Protein AF-A0A951HZA6-F1 (afdb_monomer_lite)

Radius of gyration: 15.2 Å; chains: 1; bounding box: 37×29×39 Å

pLDDT: mean 91.65, std 8.84, range [54.22, 98.44]

Sequence (138 aa):
WAGAYTTFGDGQRVHITIDTDPANQGFASLELLFHESSHWMVSPRNGAVARAIARESEAQNKPVPKDLWHAIIFYTAGEFTRKDLSEYRVTDYTPYAYRGLWARAWPNLQKPLELYWQPYLEGKVDLDKAMANIINAL

Foldseek 3Di:
DQQWAWDQDPPRDIDIGHDPPPCCDDLNVQLRVQLRVCCSQLPCPDHPLNVLLVVLCVVVVHPRDPCLSSVLSQVLSQVVSCVVVVVVVPNPDDGPCRVCVCVVPPVQQPVLCVVQVVCVSVVNDPSNRSSNSSSVSD

Secondary structure (DSSP, 8-state):
-TTEEEEE-STT-EEEEE---GGGSTHHHHHHHHHHHHHHHH-TTT-HHHHHHHHHHHHTT-PPPTTHHHHHHHHHHHHHHHHHHHHTT---PPPGGGTTHHHHH-TTTHHHIIIIIHHHHTTSS-HHHHHHHHHHH-

Structure (mmCIF, N/CA/C/O backbone):
data_AF-A0A951HZA6-F1
#
_entry.id   AF-A0A951HZA6-F1
#
loop_
_atom_site.group_PDB
_atom_site.id
_atom_site.type_symbol
_atom_site.label_atom_id
_atom_site.label_alt_id
_atom_site.label_comp_id
_atom_site.label_asym_id
_atom_site.label_entity_id
_atom_site.label_seq_id
_atom_site.pdbx_PDB_ins_code
_atom_site.Cartn_x
_atom_site.Cartn_y
_atom_site.Cartn_z
_atom_site.occupancy
_atom_site.B_iso_or_equiv
_atom_site.auth_seq_id
_atom_site.auth_comp_id
_atom_site.auth_asym_id
_atom_site.auth_atom_id
_atom_site.pdbx_PDB_model_num
ATOM 1 N N . TRP A 1 1 ? -0.409 10.342 -6.758 1.00 54.22 1 TRP A N 1
ATOM 2 C CA . TRP A 1 1 ? 0.908 10.358 -6.093 1.00 54.22 1 TRP A CA 1
ATOM 3 C C . TRP A 1 1 ? 2.005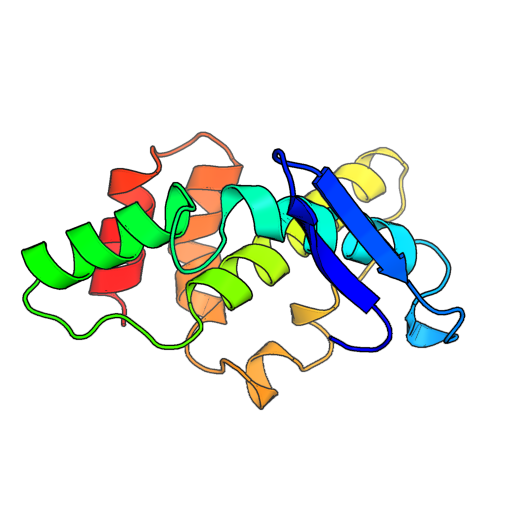 10.119 -7.135 1.00 54.22 1 TRP A C 1
ATOM 5 O O . TRP A 1 1 ? 1.713 9.471 -8.119 1.00 54.22 1 TRP A O 1
ATOM 15 N N . ALA A 1 2 ? 3.223 10.660 -6.953 1.00 66.50 2 ALA A N 1
ATOM 16 C CA . ALA A 1 2 ? 4.411 10.424 -7.804 1.00 66.50 2 ALA A CA 1
ATOM 17 C C . ALA A 1 2 ? 4.138 10.326 -9.321 1.00 66.50 2 ALA A C 1
ATOM 19 O O . ALA A 1 2 ? 4.498 9.339 -9.944 1.00 66.50 2 ALA A O 1
ATOM 20 N N . GLY A 1 3 ? 3.459 11.317 -9.906 1.00 79.25 3 GLY A N 1
ATOM 21 C CA . GLY A 1 3 ? 3.200 11.316 -11.352 1.00 79.25 3 GLY A CA 1
ATOM 22 C C . GLY A 1 3 ? 1.999 10.489 -11.819 1.00 79.25 3 GLY A C 1
ATOM 23 O O . GLY A 1 3 ? 1.609 10.582 -12.978 1.00 79.25 3 GLY A O 1
ATOM 24 N N . ALA A 1 4 ? 1.354 9.741 -10.923 1.00 86.56 4 ALA A N 1
ATOM 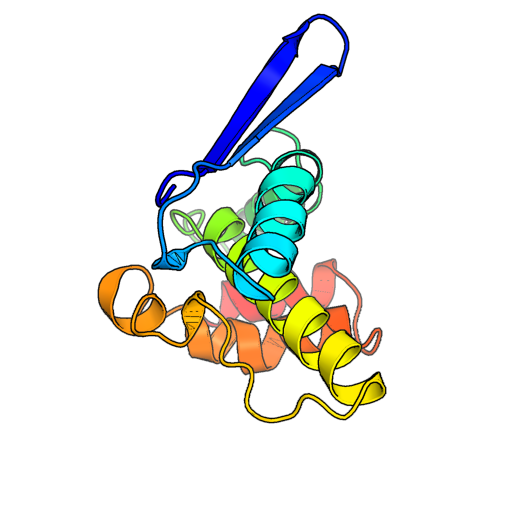25 C CA . ALA A 1 4 ? 0.111 9.026 -11.185 1.00 86.56 4 ALA A CA 1
ATOM 26 C C . ALA A 1 4 ? -1.055 9.577 -10.354 1.00 86.56 4 ALA A C 1
ATOM 28 O O . ALA A 1 4 ? -0.849 10.190 -9.302 1.00 86.56 4 ALA A O 1
ATOM 29 N N . TYR A 1 5 ? -2.290 9.424 -10.819 1.00 86.19 5 TYR A N 1
ATOM 30 C CA . TYR A 1 5 ? -3.479 9.686 -10.010 1.00 86.19 5 TYR A CA 1
ATOM 31 C C . TYR A 1 5 ? -4.729 9.050 -10.611 1.00 86.19 5 TYR A C 1
ATOM 33 O O . TYR A 1 5 ? -4.883 8.929 -11.828 1.00 86.19 5 TYR A O 1
ATOM 41 N N . THR A 1 6 ? -5.667 8.740 -9.724 1.00 85.69 6 THR A N 1
ATOM 42 C CA . THR A 1 6 ? -7.001 8.263 -10.062 1.00 85.69 6 THR A CA 1
ATOM 43 C C . THR A 1 6 ? -8.021 9.383 -9.906 1.00 85.69 6 THR A C 1
ATOM 45 O O . THR A 1 6 ? -8.151 9.986 -8.839 1.00 85.69 6 THR A O 1
ATOM 48 N N . THR A 1 7 ? -8.776 9.662 -10.965 1.00 84.44 7 THR A N 1
ATOM 49 C CA . THR A 1 7 ? -9.930 10.566 -10.945 1.00 84.44 7 THR A CA 1
ATOM 50 C C . THR A 1 7 ? -11.221 9.762 -11.013 1.00 84.44 7 TH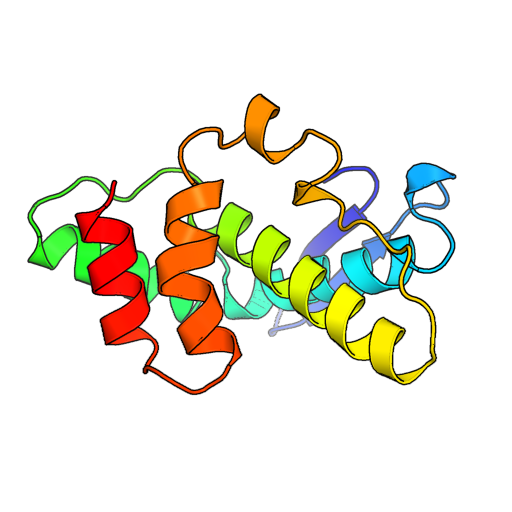R A C 1
ATOM 52 O O . THR A 1 7 ? -11.410 8.927 -11.899 1.00 84.44 7 THR A O 1
ATOM 55 N N . PHE A 1 8 ? -12.129 10.046 -10.083 1.00 81.44 8 PHE A N 1
ATOM 56 C CA . PHE A 1 8 ? -13.476 9.487 -10.067 1.00 81.44 8 PHE A CA 1
ATOM 57 C C . PHE A 1 8 ? -14.425 10.469 -10.755 1.00 81.44 8 PHE A C 1
ATOM 59 O O . PHE A 1 8 ? -14.591 11.594 -10.285 1.00 81.44 8 PHE A O 1
ATOM 66 N N . GLY A 1 9 ? -15.001 10.059 -11.884 1.00 70.88 9 GLY A N 1
ATOM 67 C CA . GLY A 1 9 ? -16.032 10.816 -12.594 1.00 70.88 9 GLY A CA 1
ATOM 68 C C . GLY A 1 9 ? -17.446 10.376 -12.209 1.00 70.88 9 GLY A C 1
ATOM 69 O O . GLY A 1 9 ? -17.640 9.493 -11.370 1.00 70.88 9 GLY A O 1
ATOM 70 N N . ASP A 1 10 ? -18.445 10.954 -12.873 1.00 74.00 10 ASP A N 1
ATOM 71 C CA . ASP A 1 10 ? -19.842 10.550 -12.703 1.00 74.00 10 ASP A CA 1
ATOM 72 C C . ASP A 1 10 ? -20.069 9.089 -13.136 1.00 74.00 10 ASP A C 1
ATOM 74 O O . ASP A 1 10 ? -19.452 8.588 -14.082 1.00 74.00 10 ASP A O 1
ATOM 78 N N . GLY A 1 11 ? -20.986 8.397 -12.451 1.00 60.91 11 GLY A N 1
ATOM 79 C CA . GLY A 1 11 ? -21.464 7.073 -12.865 1.00 60.91 11 GLY A CA 1
ATOM 80 C C . GLY A 1 11 ? -20.435 5.939 -12.770 1.00 60.91 11 GLY A C 1
ATOM 81 O O . GLY A 1 11 ? -20.355 5.127 -13.686 1.00 60.91 11 GLY A O 1
ATOM 82 N N . GLN A 1 12 ? -19.658 5.871 -11.680 1.00 67.81 12 GLN A N 1
ATOM 83 C CA . GLN A 1 12 ? -18.638 4.830 -11.419 1.00 67.81 12 GLN A CA 1
ATOM 84 C C . GLN A 1 12 ? -17.468 4.800 -12.420 1.00 67.81 12 GLN A C 1
ATOM 86 O O . GLN A 1 12 ? -16.749 3.807 -12.515 1.00 67.81 12 GLN A O 1
ATOM 91 N N . ARG A 1 13 ? -17.246 5.884 -13.169 1.00 75.19 13 ARG A N 1
ATOM 92 C CA . ARG A 1 13 ? -16.109 5.977 -14.089 1.00 75.19 13 ARG A CA 1
ATOM 93 C C . ARG A 1 13 ? -14.827 6.277 -13.323 1.00 75.19 13 ARG A C 1
ATOM 95 O O . ARG A 1 13 ? -14.772 7.219 -12.532 1.00 75.19 13 ARG A O 1
ATOM 102 N N . VAL A 1 14 ? -13.791 5.499 -13.613 1.00 80.56 14 VAL A N 1
ATOM 103 C CA . VAL A 1 14 ? -12.446 5.667 -13.065 1.00 80.56 14 VAL A CA 1
ATOM 104 C C . VAL A 1 14 ? -11.510 6.015 -14.217 1.00 80.56 14 VAL A C 1
ATOM 106 O O . VAL A 1 14 ? -11.452 5.286 -15.205 1.00 80.56 14 VAL A O 1
ATOM 109 N N . HIS A 1 15 ? -10.800 7.135 -14.103 1.00 87.88 15 HIS A N 1
ATOM 110 C CA . HIS A 1 15 ? -9.719 7.503 -15.012 1.00 87.88 15 HIS A CA 1
ATOM 111 C C . HIS A 1 15 ? -8.401 7.418 -14.252 1.00 87.88 15 HIS A C 1
ATOM 113 O O . HIS A 1 15 ? -8.260 8.047 -13.205 1.00 87.88 15 HIS A O 1
ATOM 119 N N . ILE A 1 16 ? -7.450 6.656 -14.781 1.00 90.06 16 ILE A N 1
ATOM 120 C CA . ILE A 1 16 ? -6.099 6.548 -14.233 1.00 90.06 16 ILE A CA 1
ATOM 121 C C . ILE A 1 16 ? -5.158 7.275 -15.184 1.00 90.06 16 ILE A C 1
ATOM 123 O O . ILE A 1 16 ? -5.088 6.934 -16.363 1.00 90.06 16 ILE A O 1
ATOM 127 N N . THR A 1 17 ? -4.437 8.258 -14.661 1.00 90.69 17 THR A N 1
ATOM 128 C CA . THR A 1 17 ? -3.352 8.939 -15.368 1.00 90.69 17 THR A CA 1
ATOM 129 C C . THR A 1 17 ? -2.036 8.498 -14.749 1.00 90.69 17 THR A C 1
ATOM 131 O O . THR A 1 17 ? -1.917 8.506 -13.526 1.00 90.69 17 THR A O 1
ATOM 134 N N . ILE A 1 18 ? -1.054 8.136 -15.573 1.00 91.56 18 ILE A N 1
ATOM 135 C CA . ILE A 1 18 ? 0.320 7.825 -15.156 1.00 91.56 18 ILE A CA 1
ATOM 136 C C . ILE A 1 18 ? 1.250 8.597 -16.092 1.00 91.56 18 ILE A C 1
ATOM 138 O O . ILE A 1 18 ? 1.096 8.513 -17.312 1.00 91.56 18 ILE A O 1
ATOM 142 N N . ASP A 1 19 ? 2.160 9.393 -15.537 1.00 90.81 19 ASP A N 1
ATOM 143 C CA . ASP A 1 19 ? 3.141 10.133 -16.325 1.00 90.81 19 ASP A CA 1
ATOM 144 C C . ASP A 1 19 ? 4.282 9.240 -16.842 1.00 90.81 19 ASP A C 1
ATOM 146 O O . ASP A 1 19 ? 4.364 8.041 -16.577 1.00 90.81 19 ASP A O 1
ATOM 150 N N . THR A 1 20 ? 5.175 9.844 -17.623 1.00 90.69 20 THR A N 1
ATOM 151 C CA . THR A 1 20 ? 6.327 9.161 -18.215 1.00 90.69 20 THR A CA 1
ATOM 152 C C . THR A 1 20 ? 7.618 9.367 -17.419 1.00 90.69 20 THR A C 1
ATOM 154 O O . THR A 1 20 ? 8.698 9.198 -17.993 1.00 90.69 20 THR A O 1
ATOM 157 N N . ASP A 1 21 ? 7.550 9.769 -16.143 1.00 92.56 21 ASP A N 1
ATOM 158 C CA . ASP A 1 21 ? 8.745 9.931 -15.306 1.00 92.56 21 ASP A CA 1
ATOM 159 C C . ASP A 1 21 ? 9.553 8.616 -15.294 1.00 92.56 21 ASP A C 1
ATOM 161 O O . ASP A 1 21 ? 8.958 7.544 -15.155 1.00 92.56 21 ASP A O 1
ATOM 165 N N . PRO A 1 22 ? 10.892 8.641 -15.451 1.00 90.44 22 PRO A N 1
ATOM 166 C CA . PRO A 1 22 ? 11.717 7.432 -15.422 1.00 90.44 22 PRO A CA 1
ATOM 167 C C . PRO A 1 22 ? 11.490 6.531 -14.202 1.00 90.44 22 PRO A C 1
ATOM 169 O O . PRO A 1 22 ? 11.592 5.310 -14.324 1.00 90.44 22 PRO A O 1
ATOM 172 N N . ALA A 1 23 ? 11.142 7.099 -13.044 1.00 88.75 23 ALA A N 1
ATOM 173 C CA . ALA A 1 23 ? 10.824 6.335 -11.841 1.00 88.75 23 ALA A CA 1
ATOM 174 C C . ALA A 1 23 ? 9.595 5.427 -12.017 1.00 88.75 23 ALA A C 1
ATOM 176 O O . ALA A 1 23 ? 9.506 4.412 -11.326 1.00 88.75 23 ALA A O 1
ATOM 177 N N . ASN A 1 24 ? 8.700 5.780 -12.945 1.00 91.25 24 ASN A N 1
ATOM 178 C CA . ASN A 1 24 ? 7.410 5.148 -13.222 1.00 91.25 24 ASN A CA 1
ATOM 179 C C . ASN A 1 24 ? 7.441 4.180 -14.409 1.00 91.25 24 ASN A C 1
ATOM 181 O O . ASN A 1 24 ? 6.414 3.607 -14.761 1.00 91.25 24 ASN A O 1
ATOM 185 N N . GLN A 1 25 ? 8.600 3.969 -15.032 1.00 91.50 25 GLN A N 1
ATOM 186 C CA . GLN A 1 25 ? 8.732 3.130 -16.223 1.00 91.50 25 GLN A CA 1
ATOM 187 C C . GLN A 1 25 ? 9.004 1.651 -15.892 1.00 91.50 25 GLN A C 1
ATOM 189 O O . GLN A 1 25 ? 9.289 1.264 -14.757 1.00 91.50 25 GLN A O 1
ATOM 194 N N . GLY A 1 26 ? 8.912 0.789 -16.910 1.00 92.88 26 GLY A N 1
ATOM 195 C CA . GLY A 1 26 ? 9.129 -0.652 -16.762 1.00 92.88 26 GLY A CA 1
ATOM 196 C C . GLY A 1 26 ? 8.114 -1.286 -15.810 1.00 92.88 26 GLY A C 1
ATOM 197 O O . GLY A 1 26 ? 6.940 -0.922 -15.813 1.00 92.88 26 GLY A O 1
ATOM 198 N N . PHE A 1 27 ? 8.555 -2.212 -14.961 1.00 95.38 27 PHE A N 1
ATOM 199 C CA . PHE A 1 27 ? 7.677 -2.888 -13.998 1.00 95.38 27 PHE A CA 1
ATOM 200 C C . PHE A 1 27 ? 7.071 -1.959 -12.936 1.00 95.38 27 PHE A C 1
ATOM 202 O O . PHE A 1 27 ? 6.029 -2.280 -12.373 1.00 95.38 27 PHE A O 1
ATOM 209 N N . ALA A 1 28 ? 7.662 -0.782 -12.712 1.00 94.06 28 ALA A N 1
ATOM 210 C CA . ALA A 1 28 ? 7.083 0.217 -11.821 1.00 94.06 28 ALA A CA 1
ATOM 211 C C . ALA A 1 28 ? 5.732 0.743 -12.344 1.00 94.06 28 ALA A C 1
ATOM 213 O O . ALA A 1 28 ? 4.826 0.996 -11.552 1.00 94.06 28 ALA A O 1
ATOM 214 N N . SER A 1 29 ? 5.557 0.815 -13.671 1.00 93.31 29 SER A N 1
ATOM 215 C CA . SER A 1 29 ? 4.273 1.181 -14.289 1.00 93.31 29 SER A CA 1
ATOM 216 C C . SER A 1 29 ? 3.168 0.162 -13.994 1.00 93.31 29 SER A C 1
ATOM 218 O O . SER A 1 29 ? 2.008 0.540 -13.836 1.00 93.31 29 SER A O 1
ATOM 220 N N . LEU A 1 30 ? 3.528 -1.122 -13.867 1.00 93.69 30 LEU A N 1
ATOM 221 C CA . LEU A 1 30 ? 2.593 -2.187 -13.510 1.00 93.69 30 LEU A CA 1
ATOM 222 C C . LEU A 1 30 ? 2.124 -2.027 -12.061 1.00 93.69 30 LEU A C 1
ATOM 224 O O . LEU A 1 30 ? 0.919 -2.014 -11.817 1.00 93.69 30 LEU A O 1
ATOM 228 N N . GLU A 1 31 ? 3.055 -1.824 -11.122 1.00 96.38 31 GLU A N 1
ATOM 229 C CA . GLU A 1 31 ? 2.703 -1.551 -9.721 1.00 96.38 31 GLU A CA 1
ATOM 230 C C . GLU A 1 31 ? 1.827 -0.301 -9.601 1.00 96.38 31 GLU A C 1
ATOM 232 O O . GLU A 1 31 ? 0.836 -0.314 -8.875 1.00 96.38 31 GLU A O 1
ATOM 237 N N . LEU A 1 32 ? 2.141 0.760 -10.350 1.00 94.88 32 LEU A N 1
ATOM 238 C CA . LEU A 1 32 ? 1.347 1.988 -10.389 1.00 94.88 32 LEU A CA 1
ATOM 239 C C . LEU A 1 32 ? -0.068 1.765 -10.916 1.00 94.88 32 LEU A C 1
ATOM 241 O O . LEU A 1 32 ? -1.023 2.259 -10.326 1.00 94.88 32 LEU A O 1
ATOM 245 N N . LEU A 1 33 ? -0.231 1.002 -11.995 1.00 92.50 33 LEU A N 1
ATOM 246 C CA . LEU A 1 33 ? -1.556 0.692 -12.525 1.00 92.50 33 LEU A CA 1
ATOM 247 C C . LEU A 1 33 ? -2.399 -0.086 -11.502 1.00 92.50 33 LEU A C 1
ATOM 249 O O . LEU A 1 33 ? -3.579 0.217 -11.301 1.00 92.50 33 LEU A O 1
ATOM 253 N N . PHE A 1 34 ? -1.792 -1.056 -10.814 1.00 92.75 34 PHE A N 1
ATOM 254 C CA . PHE A 1 34 ? -2.435 -1.791 -9.722 1.00 92.75 34 PHE A CA 1
ATOM 255 C C . PHE A 1 34 ? -2.759 -0.884 -8.527 1.00 92.75 34 PHE A C 1
ATOM 257 O O . PHE A 1 34 ? -3.851 -0.969 -7.963 1.00 92.75 34 PHE A O 1
ATOM 264 N N . HIS A 1 35 ? -1.849 0.016 -8.161 1.00 94.81 35 HIS A N 1
ATOM 265 C CA . HIS A 1 35 ? -2.051 0.999 -7.100 1.00 94.81 35 HIS A CA 1
ATOM 266 C C . HIS A 1 35 ? -3.256 1.895 -7.397 1.00 94.81 35 HIS A C 1
ATOM 268 O O . HIS A 1 35 ? -4.179 2.007 -6.591 1.00 94.81 35 HIS A O 1
ATOM 274 N N . GLU A 1 36 ? -3.266 2.507 -8.577 1.00 92.81 36 GLU A N 1
ATOM 275 C CA . GLU A 1 36 ? -4.285 3.475 -8.960 1.00 92.81 36 GLU A CA 1
ATOM 276 C C . GLU A 1 36 ? -5.660 2.806 -9.108 1.00 92.81 36 GLU A C 1
ATOM 278 O O . GLU A 1 36 ? -6.654 3.268 -8.546 1.00 92.81 36 GLU A O 1
ATOM 283 N N . SER A 1 37 ? -5.725 1.628 -9.731 1.00 89.19 37 SER A N 1
ATOM 284 C CA . SER A 1 37 ? -6.979 0.861 -9.815 1.00 89.19 37 SER A CA 1
ATOM 285 C C . SER A 1 37 ? -7.523 0.444 -8.440 1.00 89.19 37 SER A C 1
ATOM 287 O O . SER A 1 37 ? -8.738 0.464 -8.217 1.00 89.19 37 SER A O 1
ATOM 289 N N . SER A 1 38 ? -6.644 0.158 -7.475 1.00 89.62 38 SER A N 1
ATOM 290 C CA . SER A 1 38 ? -7.024 -0.213 -6.106 1.00 89.62 38 SER A CA 1
ATOM 291 C C . SER A 1 38 ? -7.696 0.920 -5.324 1.00 89.62 38 SER A C 1
ATOM 293 O O . SER A 1 38 ? -8.436 0.647 -4.370 1.00 89.62 38 SER A O 1
ATOM 295 N N . HIS A 1 39 ? -7.522 2.186 -5.729 1.00 88.19 39 HIS A N 1
ATOM 296 C CA . HIS A 1 39 ? -8.219 3.302 -5.090 1.00 88.19 39 HIS A CA 1
ATOM 297 C C . HIS A 1 39 ? -9.742 3.138 -5.134 1.00 88.19 39 HIS A C 1
ATOM 299 O O . HIS A 1 39 ? -10.410 3.570 -4.198 1.00 88.19 39 HIS A O 1
ATOM 305 N N . TRP A 1 40 ? -10.312 2.470 -6.142 1.00 78.31 40 TRP A N 1
ATOM 306 C CA . TRP A 1 40 ? -11.755 2.218 -6.191 1.00 78.31 40 TRP A CA 1
ATOM 307 C C . TRP A 1 40 ? -12.247 1.333 -5.032 1.00 78.31 40 TRP A C 1
ATOM 309 O O . TRP A 1 40 ? -13.239 1.653 -4.377 1.00 78.31 40 TRP A O 1
ATOM 319 N N . MET A 1 41 ? -11.532 0.244 -4.734 1.00 71.12 41 MET A N 1
ATOM 320 C CA . MET A 1 41 ? -11.939 -0.748 -3.727 1.00 71.12 41 MET A CA 1
ATOM 321 C C . MET A 1 41 ? -11.550 -0.366 -2.294 1.00 71.12 41 MET A C 1
ATOM 323 O O . MET A 1 41 ? -12.185 -0.825 -1.338 1.00 71.12 41 MET A O 1
ATOM 327 N N . VAL A 1 42 ? -10.512 0.460 -2.136 1.00 77.56 42 VAL A N 1
ATOM 328 C CA . VAL A 1 42 ? -9.895 0.790 -0.838 1.00 77.56 42 VAL A CA 1
ATOM 329 C C . VAL A 1 42 ? -10.147 2.248 -0.412 1.00 77.56 42 VAL A C 1
ATOM 331 O O . VAL A 1 42 ? -9.848 2.607 0.723 1.00 77.56 42 VAL A O 1
ATOM 334 N N . SER A 1 43 ? -10.755 3.075 -1.277 1.00 73.88 43 SER A N 1
ATOM 335 C CA . SER A 1 43 ? -11.021 4.509 -1.049 1.00 73.88 43 SER A CA 1
ATOM 336 C C . SER A 1 43 ? -11.540 4.840 0.360 1.00 73.88 43 SER A C 1
ATOM 338 O O . SER A 1 43 ? -12.423 4.140 0.869 1.00 73.88 43 SER A O 1
ATOM 340 N N . PRO A 1 44 ? -11.086 5.964 0.954 1.00 64.00 44 PRO A N 1
ATOM 341 C CA . PRO A 1 44 ? -11.350 6.329 2.347 1.00 64.00 44 PRO A CA 1
ATOM 342 C C . PRO A 1 44 ? -12.828 6.525 2.702 1.00 64.00 44 PRO A C 1
ATOM 344 O O . PRO A 1 44 ? -13.157 6.562 3.882 1.00 64.00 44 PRO A O 1
ATOM 347 N N . ARG A 1 45 ? -13.721 6.692 1.716 1.00 63.84 45 ARG A N 1
ATOM 348 C CA . ARG A 1 45 ? -15.147 6.953 1.979 1.00 63.84 45 ARG A CA 1
ATOM 349 C C . ARG A 1 45 ? -16.036 5.726 1.802 1.00 63.84 45 ARG A C 1
ATOM 351 O O . ARG A 1 45 ? -16.971 5.562 2.570 1.00 63.84 45 ARG A O 1
ATOM 358 N N . ASN A 1 46 ? -15.751 4.879 0.809 1.00 66.06 46 ASN A N 1
ATOM 359 C CA . ASN A 1 46 ? -16.666 3.812 0.375 1.00 66.06 46 ASN A CA 1
ATOM 360 C C . ASN A 1 46 ? -15.970 2.482 0.028 1.00 66.06 46 ASN A C 1
ATOM 362 O O . ASN A 1 46 ? -16.623 1.572 -0.488 1.00 66.06 46 ASN A O 1
ATOM 366 N N . GLY A 1 47 ? -14.674 2.330 0.310 1.00 78.44 47 GLY A N 1
ATOM 367 C CA . GLY A 1 47 ? -13.969 1.066 0.112 1.00 78.44 47 GLY A CA 1
ATOM 368 C C . GLY A 1 47 ? -14.320 0.016 1.170 1.00 78.44 47 GLY A C 1
ATOM 369 O O . GLY A 1 47 ? -14.618 0.356 2.316 1.00 78.44 47 GLY A O 1
ATOM 370 N N . ALA A 1 48 ? -14.263 -1.270 0.810 1.00 84.56 48 ALA A N 1
ATOM 371 C CA . ALA A 1 48 ? -14.464 -2.362 1.772 1.00 84.56 48 ALA A CA 1
ATOM 372 C C . ALA A 1 48 ? -13.423 -2.308 2.902 1.00 84.56 48 ALA A C 1
ATOM 374 O O . ALA A 1 48 ? -13.767 -2.448 4.072 1.00 84.56 48 ALA A O 1
ATOM 375 N N . VAL A 1 49 ? -12.174 -1.995 2.548 1.00 90.50 49 VAL A N 1
ATOM 376 C CA . VAL A 1 49 ? -11.072 -1.819 3.500 1.00 90.50 49 VAL A CA 1
ATOM 377 C C . VAL A 1 49 ? -11.295 -0.602 4.399 1.00 90.50 49 VAL A C 1
ATOM 379 O O . VAL A 1 49 ? -11.138 -0.718 5.607 1.00 90.50 49 VAL A O 1
ATOM 382 N N . ALA A 1 50 ? -11.717 0.545 3.856 1.00 88.88 50 ALA A N 1
ATOM 383 C CA . ALA A 1 50 ? -11.988 1.734 4.668 1.00 88.88 50 ALA A CA 1
ATOM 384 C C . ALA A 1 50 ? -13.120 1.502 5.684 1.00 88.88 50 ALA A C 1
ATOM 386 O O . ALA A 1 50 ? -13.008 1.917 6.837 1.00 88.88 50 ALA A O 1
ATOM 387 N N . ARG A 1 51 ? -14.177 0.776 5.288 1.00 90.88 51 ARG A N 1
ATOM 388 C CA . ARG A 1 51 ? -15.239 0.355 6.215 1.00 90.88 51 ARG A CA 1
ATOM 389 C C . ARG A 1 51 ? -14.722 -0.590 7.297 1.00 90.88 51 ARG A C 1
ATOM 391 O O . ARG A 1 51 ? -15.090 -0.417 8.454 1.00 90.88 51 ARG A O 1
ATOM 398 N N . ALA A 1 52 ? -13.869 -1.551 6.940 1.00 93.81 52 ALA A N 1
ATOM 399 C CA . ALA A 1 52 ? -13.257 -2.454 7.911 1.00 93.81 52 ALA A CA 1
ATOM 400 C C . ALA A 1 52 ? -12.374 -1.690 8.911 1.00 93.81 52 ALA A C 1
ATOM 402 O O . ALA A 1 52 ? -12.501 -1.910 10.109 1.00 93.81 52 ALA A O 1
ATOM 403 N N . ILE A 1 53 ? -11.551 -0.741 8.443 1.00 94.88 53 ILE A N 1
ATOM 404 C CA . ILE A 1 53 ? -10.743 0.131 9.312 1.00 94.88 53 ILE A CA 1
ATOM 405 C C . ILE A 1 53 ? -11.647 0.855 10.313 1.00 94.88 53 ILE A C 1
ATOM 407 O O . ILE A 1 53 ? -11.410 0.772 11.512 1.00 94.88 53 ILE A O 1
ATOM 411 N N . ALA A 1 54 ? -12.694 1.537 9.835 1.00 94.06 54 ALA A N 1
ATOM 412 C CA . ALA A 1 54 ? -13.588 2.304 10.699 1.00 94.06 54 ALA A CA 1
ATOM 413 C C . ALA A 1 54 ? -14.273 1.423 11.756 1.00 94.06 54 ALA A C 1
ATOM 415 O O . ALA A 1 54 ? -14.259 1.765 12.937 1.00 94.06 54 ALA A O 1
ATOM 416 N N . ARG A 1 55 ? -14.808 0.270 11.338 1.00 95.56 55 ARG A N 1
ATOM 417 C CA . ARG A 1 55 ? -15.483 -0.686 12.222 1.00 95.56 55 ARG A CA 1
ATOM 418 C C . ARG A 1 55 ? -14.543 -1.238 13.297 1.00 95.56 55 ARG A C 1
ATOM 420 O O . ARG A 1 55 ? -14.916 -1.271 14.464 1.00 95.56 55 ARG A O 1
ATOM 427 N N . GLU A 1 56 ? -13.334 -1.660 12.925 1.00 97.44 56 GLU A N 1
ATOM 428 C CA . GLU A 1 56 ? -12.371 -2.216 13.885 1.00 97.44 56 GLU A CA 1
ATOM 429 C C . GLU A 1 56 ? -11.797 -1.147 14.821 1.00 97.44 56 GLU A C 1
ATOM 431 O O . GLU A 1 56 ? -11.589 -1.412 16.003 1.00 97.44 56 GLU A O 1
ATOM 436 N N . SER A 1 57 ? -11.583 0.078 14.331 1.00 96.81 57 SER A N 1
ATOM 437 C CA . SER A 1 57 ? -11.207 1.214 15.178 1.00 96.81 57 SER A CA 1
ATOM 438 C C . SER A 1 57 ? -12.277 1.517 16.228 1.00 96.81 57 SER A C 1
ATOM 440 O O . SER A 1 57 ? -11.945 1.666 17.403 1.00 96.81 57 SER A O 1
ATOM 442 N N . GLU A 1 58 ? -13.553 1.543 15.834 1.00 97.50 58 GLU A N 1
ATOM 443 C CA . GLU A 1 58 ? -14.677 1.738 16.755 1.00 97.50 58 GLU A CA 1
ATOM 444 C C . GLU A 1 58 ? -14.771 0.602 17.784 1.00 97.50 58 GLU A C 1
ATOM 446 O O . GLU A 1 58 ? -14.792 0.863 18.987 1.00 97.50 58 GLU A O 1
ATOM 451 N N . ALA A 1 59 ? -14.741 -0.656 17.334 1.00 97.81 59 ALA A N 1
ATOM 452 C CA . ALA A 1 59 ? -14.839 -1.828 18.206 1.00 97.81 59 ALA A CA 1
ATOM 453 C C . ALA A 1 59 ? -13.712 -1.901 19.251 1.00 97.81 59 ALA A C 1
ATOM 455 O O . ALA A 1 59 ? -13.915 -2.411 20.353 1.00 97.81 59 ALA A O 1
ATOM 456 N N . GLN A 1 60 ? -12.528 -1.381 18.919 1.00 98.06 60 GLN A N 1
ATOM 457 C CA . GLN A 1 60 ? -11.362 -1.362 19.803 1.00 98.06 60 GLN A CA 1
ATOM 458 C C . GLN A 1 60 ? -11.194 -0.039 20.566 1.00 98.06 60 GLN A C 1
ATOM 460 O O . GLN A 1 60 ? -10.208 0.122 21.285 1.00 98.06 60 GLN A O 1
ATOM 465 N N . ASN A 1 61 ? -12.135 0.905 20.432 1.00 97.56 61 ASN A N 1
ATOM 466 C CA . ASN A 1 61 ? -12.072 2.243 21.027 1.00 97.56 61 ASN A CA 1
ATOM 467 C C . ASN A 1 61 ? -10.753 2.984 20.706 1.00 97.56 61 ASN A C 1
ATOM 469 O O . ASN A 1 61 ? -10.133 3.609 21.571 1.00 97.56 61 ASN A O 1
ATOM 473 N N . LYS A 1 62 ? -10.307 2.886 19.448 1.00 96.81 62 LYS A N 1
ATOM 474 C CA . LYS A 1 62 ? -9.099 3.534 18.919 1.00 96.81 62 LYS A CA 1
ATOM 475 C C . LYS A 1 62 ? -9.461 4.567 17.848 1.00 96.81 62 LYS A C 1
ATOM 477 O O . LYS A 1 62 ? -10.448 4.394 17.133 1.00 96.81 62 LYS A O 1
ATOM 482 N N . PRO A 1 63 ? -8.664 5.637 17.680 1.00 95.56 63 PRO A N 1
ATOM 483 C CA . PRO A 1 63 ? -8.854 6.547 16.558 1.00 95.56 63 PRO A CA 1
ATOM 484 C C . PRO A 1 63 ? -8.621 5.817 15.228 1.00 95.56 63 PRO A C 1
ATOM 486 O O . PRO A 1 63 ? -7.751 4.951 15.136 1.00 95.56 63 PRO A O 1
ATOM 489 N N . VAL A 1 64 ? -9.357 6.210 14.184 1.00 93.88 64 VAL A N 1
ATOM 490 C CA . VAL A 1 64 ? -9.125 5.723 12.815 1.00 93.88 64 VAL A CA 1
ATOM 491 C C . VAL A 1 64 ? -7.708 6.115 12.375 1.00 93.88 64 VAL A C 1
ATOM 493 O O . VAL A 1 64 ? -7.419 7.315 12.295 1.00 93.88 64 VAL A O 1
ATOM 496 N N . PRO A 1 65 ? -6.812 5.152 12.077 1.00 93.06 65 PRO A N 1
ATOM 497 C CA . PRO A 1 65 ? -5.443 5.467 11.705 1.00 93.06 65 PRO A CA 1
ATOM 498 C C . PRO A 1 65 ? -5.393 6.261 10.402 1.00 93.06 65 PRO A C 1
ATOM 500 O O . PRO A 1 65 ? -5.910 5.839 9.362 1.00 93.06 65 PRO A O 1
ATOM 503 N N . LYS A 1 66 ? -4.739 7.422 10.457 1.00 89.12 66 LYS A N 1
ATOM 504 C C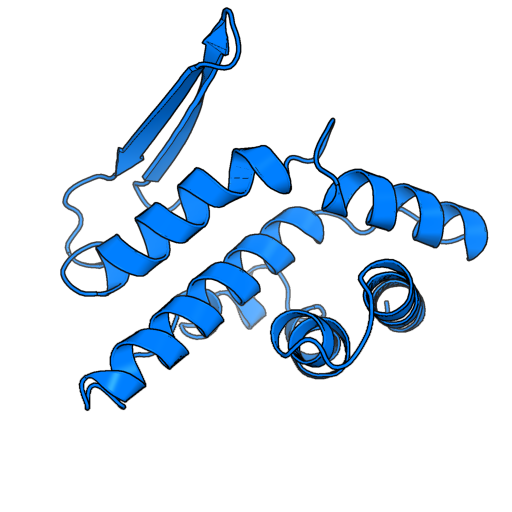A . LYS A 1 66 ? -4.553 8.279 9.288 1.00 89.12 66 LYS A CA 1
ATOM 505 C C . LYS A 1 66 ? -3.780 7.522 8.202 1.00 89.12 66 LYS A C 1
ATOM 507 O O . LYS A 1 66 ? -2.758 6.907 8.480 1.00 89.12 66 LYS A O 1
ATOM 512 N N . ASP A 1 67 ? -4.276 7.595 6.969 1.00 90.94 67 ASP A N 1
ATOM 513 C CA . ASP A 1 67 ? -3.653 7.046 5.756 1.00 90.94 67 ASP A CA 1
ATOM 514 C C . ASP A 1 67 ? -3.394 5.525 5.742 1.00 90.94 67 ASP A C 1
ATOM 516 O O . ASP A 1 67 ? -2.804 5.028 4.784 1.00 90.94 67 ASP A O 1
ATOM 520 N N . LEU A 1 68 ? -3.896 4.753 6.720 1.00 94.75 68 LEU A N 1
ATOM 521 C CA . LEU A 1 68 ? -3.756 3.287 6.721 1.00 94.75 68 LEU A CA 1
ATOM 522 C C . LEU A 1 68 ? -4.340 2.652 5.455 1.00 94.75 68 LEU A C 1
ATOM 524 O O . LEU A 1 68 ? -3.743 1.745 4.883 1.00 94.75 68 LEU A O 1
ATOM 528 N N . TRP A 1 69 ? -5.470 3.168 4.972 1.00 94.00 69 TRP A N 1
ATOM 529 C CA . TRP A 1 69 ? -6.066 2.720 3.716 1.00 94.00 69 TRP A CA 1
ATOM 530 C C . TRP A 1 69 ? -5.092 2.885 2.532 1.00 94.00 69 TRP A C 1
ATOM 532 O O . TRP A 1 69 ? -5.013 2.003 1.683 1.00 94.00 69 TRP A O 1
ATOM 542 N N . HIS A 1 70 ? -4.307 3.970 2.480 1.00 94.12 70 HIS A N 1
ATOM 543 C CA . HIS A 1 70 ? -3.381 4.232 1.372 1.00 94.12 70 HIS A CA 1
ATOM 544 C C . HIS A 1 70 ? -2.108 3.398 1.500 1.00 94.12 70 HIS A C 1
ATOM 546 O O . HIS A 1 70 ? -1.634 2.845 0.509 1.00 94.12 70 HIS A O 1
ATOM 552 N N . ALA A 1 71 ? -1.612 3.229 2.727 1.00 95.88 71 ALA A N 1
ATOM 553 C CA . ALA A 1 71 ? -0.526 2.306 3.037 1.00 95.88 71 ALA A CA 1
ATOM 554 C C . ALA A 1 71 ? -0.867 0.864 2.616 1.00 95.88 71 ALA A C 1
ATOM 556 O O . ALA A 1 71 ? -0.039 0.190 2.005 1.00 95.88 71 ALA A O 1
ATOM 557 N N . ILE A 1 72 ? -2.104 0.414 2.862 1.00 96.06 72 ILE A N 1
ATOM 558 C CA . ILE A 1 72 ? -2.598 -0.895 2.410 1.00 96.06 72 ILE A CA 1
ATOM 559 C C . ILE A 1 72 ? -2.568 -1.012 0.882 1.00 96.06 72 ILE A C 1
ATOM 561 O O . ILE A 1 72 ? -2.165 -2.059 0.374 1.00 96.06 72 ILE A O 1
ATOM 565 N N . ILE A 1 73 ? -2.948 0.035 0.140 1.00 95.69 73 ILE A N 1
ATOM 566 C CA . ILE A 1 73 ? -2.863 0.024 -1.330 1.00 95.69 73 ILE A CA 1
ATOM 567 C C . ILE A 1 73 ? -1.411 -0.160 -1.781 1.00 95.69 73 ILE A C 1
ATOM 569 O O . ILE A 1 73 ? -1.146 -1.025 -2.611 1.00 95.69 73 ILE A O 1
ATOM 573 N N . PHE A 1 74 ? -0.469 0.612 -1.226 1.00 96.62 74 PHE A N 1
ATOM 574 C CA . PHE A 1 74 ? 0.954 0.484 -1.561 1.00 96.62 74 PHE A CA 1
ATOM 575 C C . PHE A 1 74 ? 1.498 -0.911 -1.291 1.00 96.62 74 PHE A C 1
ATOM 577 O O . PHE A 1 74 ? 2.161 -1.486 -2.149 1.00 96.62 74 PHE A O 1
ATOM 584 N N . TYR A 1 75 ? 1.200 -1.454 -0.113 1.00 97.19 75 TYR A N 1
ATOM 585 C CA . TYR A 1 75 ? 1.636 -2.793 0.251 1.00 97.19 75 TYR A CA 1
ATOM 586 C C . TYR A 1 75 ? 1.053 -3.841 -0.702 1.00 97.19 75 TYR A C 1
ATOM 588 O O . TYR A 1 75 ? 1.783 -4.647 -1.263 1.00 97.19 75 TYR A O 1
ATOM 596 N N . THR A 1 76 ? -0.258 -3.787 -0.945 1.00 96.25 76 THR A N 1
ATOM 597 C CA . THR A 1 76 ? -0.965 -4.769 -1.781 1.00 96.25 76 THR A CA 1
ATOM 598 C C . THR A 1 76 ? -0.489 -4.735 -3.231 1.00 96.25 76 THR A C 1
ATOM 600 O O . THR A 1 76 ? -0.177 -5.781 -3.796 1.00 96.25 76 THR A O 1
ATOM 603 N N . ALA A 1 77 ? -0.402 -3.544 -3.832 1.00 96.50 77 ALA A N 1
ATOM 604 C CA . ALA A 1 77 ? 0.058 -3.388 -5.209 1.00 96.50 77 ALA A CA 1
ATOM 605 C C . ALA A 1 77 ? 1.511 -3.855 -5.367 1.00 96.50 77 ALA A C 1
ATOM 607 O O . ALA A 1 77 ? 1.833 -4.571 -6.317 1.00 96.50 77 ALA A O 1
ATOM 608 N N . GLY A 1 78 ? 2.368 -3.499 -4.408 1.00 97.38 78 GLY A N 1
ATOM 609 C CA . GLY A 1 78 ? 3.765 -3.903 -4.395 1.00 97.38 78 GLY A CA 1
ATOM 610 C C . GLY A 1 78 ? 3.958 -5.410 -4.262 1.00 97.38 78 GLY A C 1
ATOM 611 O O . GLY A 1 78 ? 4.704 -6.002 -5.043 1.00 97.38 78 GLY A O 1
ATOM 612 N N . GLU A 1 79 ? 3.261 -6.043 -3.318 1.00 97.12 79 GLU A N 1
ATOM 613 C CA . GLU A 1 79 ? 3.386 -7.481 -3.071 1.00 97.12 79 GLU A CA 1
ATOM 614 C C . GLU A 1 79 ? 2.839 -8.325 -4.219 1.00 97.12 79 GLU A C 1
ATOM 616 O O . GLU A 1 79 ? 3.504 -9.280 -4.623 1.00 97.12 79 GLU A O 1
ATOM 621 N N . PHE A 1 80 ? 1.693 -7.964 -4.806 1.00 95.75 80 PHE A N 1
ATOM 622 C CA . PHE A 1 80 ? 1.201 -8.667 -5.994 1.00 95.75 80 PHE A CA 1
ATOM 623 C C . PHE A 1 80 ? 2.116 -8.468 -7.196 1.00 95.75 80 PHE A C 1
ATOM 625 O O . PHE A 1 80 ? 2.477 -9.451 -7.833 1.00 95.75 80 PHE A O 1
ATOM 632 N N . THR A 1 81 ? 2.597 -7.248 -7.448 1.00 96.94 81 THR A N 1
ATOM 633 C CA . THR A 1 81 ? 3.535 -7.013 -8.556 1.00 96.94 81 THR A CA 1
ATOM 634 C C . THR A 1 81 ? 4.810 -7.835 -8.379 1.00 96.94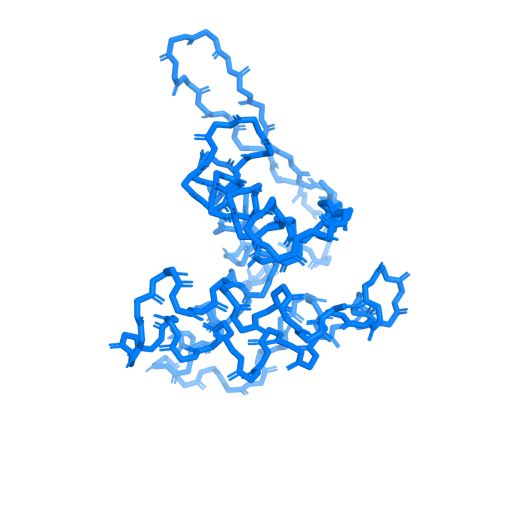 81 THR A C 1
ATOM 636 O O . THR A 1 81 ? 5.228 -8.540 -9.294 1.00 96.94 81 THR A O 1
ATOM 639 N N . ARG A 1 82 ? 5.419 -7.806 -7.187 1.00 97.31 82 ARG A N 1
ATOM 640 C CA . ARG A 1 82 ? 6.627 -8.583 -6.876 1.00 97.31 82 ARG A CA 1
ATOM 641 C C . ARG A 1 82 ? 6.389 -10.087 -7.014 1.00 97.31 82 ARG A C 1
ATOM 643 O O . ARG A 1 82 ? 7.240 -10.787 -7.561 1.00 97.31 82 ARG A O 1
ATOM 650 N N . LYS A 1 83 ? 5.257 -10.584 -6.508 1.00 95.69 83 LYS A N 1
ATOM 651 C CA . LYS A 1 83 ? 4.884 -11.999 -6.588 1.00 95.69 83 LYS A CA 1
ATOM 652 C C . LYS A 1 83 ? 4.697 -12.432 -8.039 1.00 95.69 83 LYS A C 1
ATOM 654 O O . LYS A 1 83 ? 5.357 -13.380 -8.455 1.00 95.69 83 LYS A O 1
ATOM 659 N N . ASP A 1 84 ? 3.880 -11.724 -8.806 1.00 95.75 84 ASP A N 1
ATOM 660 C CA . ASP A 1 84 ? 3.564 -12.090 -10.187 1.00 95.75 84 ASP A CA 1
ATOM 661 C C . ASP A 1 84 ? 4.823 -12.041 -11.061 1.00 95.75 84 ASP A C 1
ATOM 663 O O . ASP A 1 84 ? 5.106 -12.973 -11.806 1.00 95.75 84 ASP A O 1
ATOM 667 N N . LEU A 1 85 ? 5.664 -11.013 -10.904 1.00 97.25 85 LEU A N 1
ATOM 668 C CA . LEU A 1 85 ? 6.947 -10.912 -11.608 1.00 97.25 85 LEU A CA 1
ATOM 669 C C . LEU A 1 85 ? 7.907 -12.062 -11.284 1.00 97.25 85 LEU A C 1
ATOM 671 O O . LEU A 1 85 ? 8.640 -12.521 -12.167 1.00 97.25 85 LEU A O 1
ATOM 675 N N . SER A 1 86 ? 7.875 -12.576 -10.052 1.00 96.69 86 SER A N 1
ATOM 676 C CA . SER A 1 86 ? 8.697 -13.725 -9.672 1.00 96.69 86 SER A CA 1
ATOM 677 C C . SER A 1 86 ? 8.321 -14.997 -10.443 1.00 96.69 86 SER A C 1
ATOM 679 O O . SER A 1 86 ? 9.208 -15.789 -10.769 1.00 96.69 86 SER A O 1
ATOM 681 N N . GLU A 1 87 ? 7.051 -15.155 -10.840 1.00 96.19 87 GLU A N 1
ATOM 682 C CA . GLU A 1 87 ? 6.600 -16.259 -11.702 1.00 96.19 87 GLU A CA 1
ATOM 683 C C . GLU A 1 87 ? 7.239 -16.182 -13.102 1.00 96.19 87 GLU A C 1
ATOM 685 O O . GLU A 1 87 ? 7.508 -17.207 -13.732 1.00 96.19 87 GLU A O 1
ATOM 690 N N . TYR A 1 88 ? 7.598 -14.972 -13.544 1.00 96.06 88 TYR A N 1
ATOM 691 C CA . TYR A 1 88 ? 8.334 -14.698 -14.783 1.00 96.06 88 TYR A CA 1
ATOM 692 C C . TYR A 1 88 ? 9.856 -14.586 -14.583 1.00 96.06 88 TYR A C 1
ATOM 694 O O . TYR A 1 88 ? 10.561 -14.096 -15.466 1.00 96.06 88 TYR A O 1
ATOM 702 N N . ARG A 1 89 ? 10.389 -15.077 -13.453 1.00 97.00 89 ARG A N 1
ATOM 703 C CA . ARG A 1 89 ? 11.826 -15.067 -13.100 1.00 97.00 89 ARG A CA 1
ATOM 704 C C . ARG A 1 89 ? 12.433 -13.672 -12.908 1.00 97.00 89 ARG A C 1
ATOM 706 O O . ARG A 1 89 ? 13.654 -13.534 -12.926 1.00 97.00 89 ARG A O 1
ATOM 713 N N . VAL A 1 90 ? 11.608 -12.653 -12.682 1.00 97.25 90 VAL A N 1
ATOM 714 C CA . VAL A 1 90 ? 12.059 -11.319 -12.274 1.00 97.25 90 VAL A CA 1
ATOM 715 C C . VAL A 1 90 ? 12.039 -11.266 -10.747 1.00 97.25 90 VAL A C 1
ATOM 717 O O . VAL A 1 90 ? 10.989 -11.108 -10.129 1.00 97.25 90 VAL A O 1
ATOM 720 N N . THR A 1 91 ? 13.200 -11.462 -10.122 1.00 95.38 91 THR A N 1
ATOM 721 C CA . THR A 1 91 ? 13.322 -11.616 -8.657 1.00 95.38 91 THR A CA 1
ATOM 722 C C . THR A 1 91 ? 13.951 -10.418 -7.950 1.00 95.38 91 THR A C 1
ATOM 724 O O . THR A 1 91 ? 13.983 -10.383 -6.725 1.00 95.38 91 THR A O 1
ATOM 727 N N . ASP A 1 92 ? 14.471 -9.451 -8.700 1.00 95.75 92 ASP A N 1
ATOM 728 C CA . ASP A 1 92 ? 15.145 -8.245 -8.208 1.00 95.75 92 ASP A CA 1
ATOM 729 C C . ASP A 1 92 ? 14.218 -7.017 -8.143 1.00 95.75 92 ASP A C 1
ATOM 731 O O . ASP A 1 92 ? 14.637 -5.927 -7.744 1.00 95.75 92 ASP A O 1
ATOM 735 N N . TYR A 1 93 ? 12.935 -7.182 -8.483 1.00 97.06 93 TYR A N 1
ATOM 736 C CA . TYR A 1 93 ? 11.957 -6.106 -8.392 1.00 97.06 93 TYR A CA 1
ATOM 737 C C . TYR A 1 93 ? 11.729 -5.675 -6.937 1.00 97.06 93 TYR A C 1
ATOM 739 O O . TYR A 1 93 ? 11.254 -6.446 -6.103 1.00 97.06 93 TYR A O 1
ATOM 747 N N . THR A 1 94 ? 12.025 -4.407 -6.643 1.00 96.88 94 THR A N 1
ATOM 748 C CA . THR A 1 94 ? 11.759 -3.790 -5.337 1.00 96.88 94 THR A CA 1
ATOM 749 C C . THR A 1 94 ? 10.505 -2.920 -5.421 1.00 96.88 94 THR A C 1
ATOM 751 O O . THR A 1 94 ? 10.539 -1.923 -6.153 1.00 96.88 94 THR A O 1
ATOM 754 N N . PRO A 1 95 ? 9.427 -3.219 -4.673 1.00 96.81 95 PRO A N 1
ATOM 755 C CA . PRO A 1 95 ? 8.224 -2.394 -4.701 1.00 96.81 95 PRO A CA 1
ATOM 756 C C . PRO A 1 95 ? 8.456 -0.967 -4.204 1.00 96.81 95 PRO A C 1
ATOM 758 O O . PRO A 1 95 ? 9.344 -0.737 -3.377 1.00 96.81 95 PRO A O 1
ATOM 761 N N . TYR A 1 96 ? 7.648 -0.001 -4.649 1.00 94.44 96 TYR A N 1
ATOM 762 C CA . TYR A 1 96 ? 7.844 1.416 -4.302 1.00 94.44 96 TYR A CA 1
ATOM 763 C C . TYR A 1 96 ? 7.879 1.670 -2.805 1.00 94.44 96 TYR A C 1
ATOM 765 O O . TYR A 1 96 ? 8.681 2.476 -2.326 1.00 94.44 96 TYR A O 1
ATOM 773 N N . ALA A 1 97 ? 7.018 0.976 -2.064 1.00 95.38 97 ALA A N 1
ATOM 774 C CA . ALA A 1 97 ? 6.895 1.167 -0.631 1.00 95.38 97 ALA A CA 1
ATOM 775 C C . ALA A 1 97 ? 8.230 0.897 0.102 1.00 95.38 97 ALA A C 1
ATOM 777 O O . ALA A 1 97 ? 8.622 1.634 1.013 1.00 95.38 97 ALA A O 1
ATOM 778 N N . TYR A 1 98 ? 8.986 -0.088 -0.396 1.00 96.31 98 TYR A N 1
ATOM 779 C CA . TYR A 1 98 ? 10.296 -0.498 0.109 1.00 96.31 98 TYR A CA 1
ATOM 780 C C . TYR A 1 98 ? 11.457 0.391 -0.363 1.00 96.31 98 TYR A C 1
ATOM 782 O O . TYR A 1 98 ? 12.535 0.346 0.226 1.00 96.31 98 TYR A O 1
ATOM 790 N N . ARG A 1 99 ? 11.245 1.284 -1.339 1.00 94.19 99 ARG A N 1
ATOM 791 C CA . ARG A 1 99 ? 12.231 2.294 -1.781 1.00 94.19 99 ARG A CA 1
ATOM 792 C C . ARG A 1 99 ? 12.256 3.520 -0.848 1.00 94.19 99 ARG A C 1
ATOM 794 O O . ARG A 1 99 ? 12.299 4.662 -1.296 1.00 94.19 99 ARG A O 1
ATOM 801 N N . GLY A 1 100 ? 12.167 3.290 0.464 1.00 93.75 100 GLY A N 1
ATOM 802 C CA . GLY A 1 100 ? 12.205 4.321 1.512 1.00 93.75 100 GLY A CA 1
ATOM 803 C C . GLY A 1 100 ? 10.875 5.022 1.819 1.00 93.75 100 GLY A C 1
ATOM 804 O O . GLY A 1 100 ? 10.823 5.858 2.724 1.00 93.75 100 GLY A O 1
ATOM 805 N N . LEU A 1 101 ? 9.783 4.692 1.119 1.00 94.19 101 LEU A N 1
ATOM 806 C CA . LEU A 1 101 ? 8.474 5.304 1.373 1.00 94.19 101 LEU A CA 1
ATOM 807 C C . LEU A 1 101 ? 7.929 4.935 2.758 1.00 94.19 101 LEU A C 1
ATOM 809 O O . LEU A 1 101 ? 7.391 5.818 3.423 1.00 94.19 101 LEU A O 1
ATOM 813 N N . TRP A 1 102 ? 8.123 3.692 3.221 1.00 96.06 102 TRP A N 1
ATOM 814 C CA . TRP A 1 102 ? 7.738 3.286 4.577 1.00 96.06 102 TRP A CA 1
ATOM 815 C C . TRP A 1 102 ? 8.327 4.213 5.636 1.00 96.06 102 TRP A C 1
ATOM 817 O O . TRP A 1 102 ? 7.581 4.846 6.375 1.00 96.06 102 TRP A O 1
ATOM 827 N N . ALA A 1 103 ? 9.650 4.380 5.649 1.00 95.19 103 ALA A N 1
ATOM 828 C CA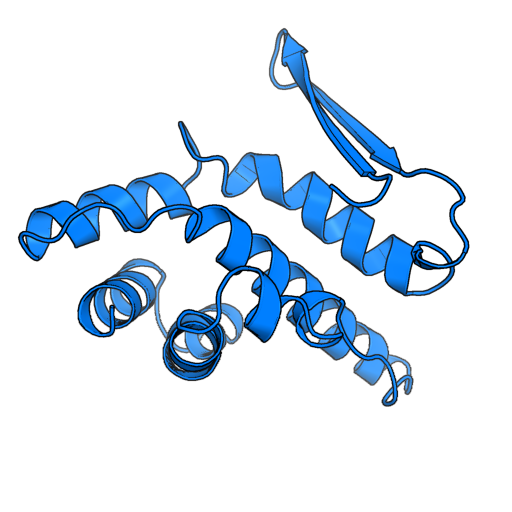 . ALA A 1 103 ? 10.333 5.240 6.612 1.00 95.19 103 ALA A CA 1
ATOM 829 C C . ALA A 1 103 ? 9.880 6.709 6.531 1.00 95.19 103 ALA A C 1
ATOM 831 O O . ALA A 1 103 ? 9.781 7.384 7.553 1.00 95.19 103 ALA A O 1
ATOM 832 N N . ARG A 1 104 ? 9.595 7.206 5.321 1.00 94.62 104 ARG A N 1
ATOM 833 C CA . ARG A 1 104 ? 9.239 8.611 5.088 1.00 94.62 104 ARG A CA 1
ATOM 834 C C . ARG A 1 104 ? 7.783 8.945 5.418 1.00 94.62 104 ARG A C 1
ATOM 836 O O . ARG A 1 104 ? 7.522 10.039 5.908 1.00 94.62 104 ARG A O 1
ATOM 843 N N . ALA A 1 105 ? 6.841 8.067 5.080 1.00 94.00 105 ALA A N 1
ATOM 844 C CA . ALA A 1 105 ? 5.406 8.347 5.164 1.00 94.00 105 ALA A CA 1
ATOM 845 C C . ALA A 1 105 ? 4.710 7.578 6.295 1.00 94.00 105 ALA A C 1
ATOM 847 O O . ALA A 1 105 ? 3.854 8.142 6.973 1.00 94.00 105 ALA A O 1
ATOM 848 N N . TRP A 1 106 ? 5.084 6.315 6.517 1.00 95.50 106 TRP A N 1
ATOM 849 C CA . TRP A 1 106 ? 4.368 5.397 7.408 1.00 95.50 106 TRP A CA 1
ATOM 850 C C . TRP A 1 106 ? 5.312 4.472 8.192 1.00 95.50 106 TRP A C 1
ATOM 852 O O . TRP A 1 106 ? 5.201 3.245 8.085 1.00 95.50 106 TRP A O 1
ATOM 862 N N . PRO A 1 107 ? 6.232 5.025 9.006 1.00 94.38 107 PRO A N 1
ATOM 863 C CA . PRO A 1 107 ? 7.293 4.242 9.646 1.00 94.38 107 PRO A CA 1
ATOM 864 C C . PRO A 1 107 ? 6.755 3.132 10.559 1.00 94.38 107 PRO A C 1
ATOM 866 O O . PRO A 1 107 ? 7.402 2.104 10.733 1.00 94.38 107 PRO A O 1
ATOM 869 N N . ASN A 1 108 ? 5.543 3.306 11.091 1.00 94.88 108 ASN A N 1
ATOM 870 C CA . ASN A 1 108 ? 4.913 2.356 12.004 1.00 94.88 108 ASN A CA 1
ATOM 871 C C . ASN A 1 108 ? 3.970 1.358 11.310 1.00 94.88 108 ASN A C 1
ATOM 873 O O . ASN A 1 108 ? 3.470 0.461 11.979 1.00 94.88 108 ASN A O 1
ATOM 877 N N . LEU A 1 109 ? 3.701 1.493 10.003 1.00 96.44 109 LEU A N 1
ATOM 878 C CA . LEU A 1 109 ? 2.722 0.640 9.308 1.00 96.44 109 LEU A CA 1
ATOM 879 C C . LEU A 1 109 ? 3.348 -0.554 8.588 1.00 96.44 109 LEU A C 1
ATOM 881 O O . LEU A 1 109 ? 2.663 -1.556 8.408 1.00 96.44 109 LEU A O 1
ATOM 885 N N . GLN A 1 110 ? 4.634 -0.499 8.229 1.00 96.38 110 GLN A N 1
ATOM 886 C CA . GLN A 1 110 ? 5.285 -1.585 7.489 1.00 96.38 110 GLN A CA 1
ATOM 887 C C . GLN A 1 110 ? 5.161 -2.932 8.220 1.00 96.38 110 GLN A C 1
ATOM 889 O O . GLN A 1 110 ? 4.620 -3.890 7.676 1.00 96.38 110 GLN A O 1
ATOM 894 N N . LYS A 1 111 ? 5.606 -2.995 9.480 1.00 97.12 111 LYS A N 1
ATOM 895 C CA . LYS A 1 111 ? 5.618 -4.244 10.253 1.00 97.12 111 LYS A CA 1
ATOM 896 C C . LYS A 1 111 ? 4.207 -4.808 10.512 1.00 97.12 111 LYS A C 1
ATOM 898 O O . LYS A 1 111 ? 4.026 -6.009 10.323 1.00 97.12 111 LYS A O 1
ATOM 903 N N . PRO A 1 112 ? 3.194 -4.012 10.913 1.00 97.81 112 PRO A N 1
ATOM 904 C CA . PRO A 1 112 ? 1.817 -4.501 10.993 1.00 97.81 112 PRO A CA 1
ATOM 905 C C . PRO A 1 112 ? 1.281 -5.067 9.675 1.00 97.81 112 PRO A C 1
ATOM 907 O O . PRO A 1 112 ? 0.605 -6.093 9.696 1.00 97.81 112 PRO A O 1
ATOM 910 N N . LEU A 1 113 ? 1.594 -4.445 8.534 1.00 98.06 113 LEU A N 1
ATOM 911 C CA . LEU A 1 113 ? 1.154 -4.945 7.229 1.00 98.06 113 LEU A CA 1
ATOM 912 C C . LEU A 1 113 ? 1.835 -6.277 6.885 1.00 98.06 113 LEU A C 1
ATOM 914 O O . LEU A 1 113 ? 1.152 -7.238 6.540 1.00 98.06 113 LEU A O 1
ATOM 918 N N . GLU A 1 114 ? 3.147 -6.385 7.089 1.00 97.62 114 GLU A N 1
ATOM 919 C CA . GLU A 1 114 ? 3.891 -7.634 6.875 1.00 97.62 114 GLU A CA 1
ATOM 920 C C . GLU A 1 114 ? 3.390 -8.786 7.756 1.00 97.62 114 GLU A C 1
ATOM 922 O O . GLU A 1 114 ? 3.326 -9.928 7.308 1.00 97.62 114 GLU A O 1
ATOM 927 N N . LEU A 1 115 ? 3.007 -8.506 9.004 1.00 98.19 115 LEU A N 1
ATOM 928 C CA . LEU A 1 115 ? 2.567 -9.540 9.944 1.00 98.19 115 LEU A CA 1
ATOM 929 C C . LEU A 1 115 ? 1.092 -9.920 9.795 1.00 98.19 115 LEU A C 1
ATOM 931 O O . LEU A 1 115 ? 0.742 -11.085 9.984 1.00 98.19 115 LEU A O 1
ATOM 935 N N . TYR A 1 116 ? 0.221 -8.951 9.511 1.00 98.44 116 TYR A N 1
ATOM 936 C CA . TYR A 1 116 ? -1.226 -9.135 9.649 1.00 98.44 116 TYR A CA 1
ATOM 937 C C . TYR A 1 116 ? -2.008 -8.902 8.361 1.00 98.44 116 TYR A C 1
ATOM 939 O O . TYR A 1 116 ? -3.078 -9.489 8.209 1.00 98.44 116 TYR A O 1
ATOM 947 N N . TRP A 1 117 ? -1.484 -8.113 7.420 1.00 97.94 117 TRP A N 1
ATOM 948 C CA . TRP A 1 117 ? -2.105 -7.940 6.106 1.00 97.94 117 TRP A CA 1
ATOM 949 C C . TRP A 1 117 ? -1.644 -9.001 5.104 1.00 97.94 117 TRP A C 1
ATOM 951 O O . TRP A 1 117 ? -2.467 -9.556 4.379 1.00 97.94 117 TRP A O 1
ATOM 961 N N . GLN A 1 118 ? -0.354 -9.350 5.104 1.00 97.94 118 GLN A N 1
ATOM 962 C CA . GLN A 1 118 ? 0.193 -10.373 4.208 1.00 97.94 118 GLN A CA 1
ATOM 963 C C . GLN A 1 118 ? -0.558 -11.718 4.285 1.00 97.94 118 GLN A C 1
ATOM 965 O O . GLN A 1 118 ? -0.910 -12.252 3.233 1.00 97.94 118 GLN A O 1
ATOM 970 N N . PRO A 1 119 ? -0.917 -12.256 5.471 1.00 98.12 119 PRO A N 1
ATOM 971 C CA . PRO A 1 119 ? -1.705 -13.485 5.538 1.00 98.12 119 PRO A CA 1
ATOM 972 C C . PRO A 1 119 ? -3.090 -13.371 4.885 1.00 98.12 119 PRO A C 1
ATOM 974 O O . PRO A 1 119 ? -3.595 -14.367 4.375 1.00 98.12 119 PRO A O 1
ATOM 977 N N . TYR A 1 120 ? -3.709 -12.184 4.872 1.00 97.19 120 TYR A N 1
ATOM 978 C CA . TYR A 1 120 ? -4.967 -11.958 4.154 1.00 97.19 120 TYR A CA 1
ATOM 979 C C . TYR A 1 120 ? -4.759 -11.999 2.637 1.00 97.19 120 TYR A C 1
ATOM 981 O O . TYR A 1 120 ? -5.513 -12.675 1.940 1.00 97.19 120 TYR A O 1
ATOM 989 N N . LEU A 1 121 ? -3.695 -11.367 2.125 1.00 95.69 121 LEU A N 1
ATOM 990 C CA . LEU A 1 121 ? -3.337 -11.441 0.699 1.00 95.69 121 LEU A CA 1
ATOM 991 C C . LEU A 1 121 ? -3.025 -12.874 0.242 1.00 95.69 121 LEU A C 1
ATOM 993 O O . LEU A 1 121 ? -3.239 -13.229 -0.915 1.00 95.69 121 LEU A O 1
ATOM 997 N N . GLU A 1 122 ? -2.544 -13.708 1.159 1.00 96.12 122 GLU A N 1
ATOM 998 C CA . GLU A 1 122 ? -2.268 -15.128 0.937 1.00 96.12 122 GLU A CA 1
ATOM 999 C C . GLU A 1 122 ? -3.494 -16.034 1.149 1.00 96.12 122 GLU A C 1
ATOM 1001 O O . GLU A 1 122 ? -3.378 -17.253 1.029 1.00 96.12 122 GLU A O 1
ATOM 1006 N N . GLY A 1 123 ? -4.659 -15.467 1.482 1.00 97.00 123 GLY A N 1
ATOM 1007 C CA . GLY A 1 123 ? -5.894 -16.216 1.730 1.00 97.00 123 GLY A CA 1
ATOM 1008 C C . GLY A 1 123 ? -5.884 -17.055 3.013 1.00 97.00 123 GLY A C 1
ATOM 1009 O O . GLY A 1 123 ? -6.696 -17.966 3.155 1.00 97.00 123 GLY A O 1
ATOM 1010 N N . LYS A 1 124 ? -4.966 -16.782 3.949 1.00 98.19 124 LYS A N 1
ATOM 1011 C CA . LYS A 1 124 ? -4.809 -17.527 5.213 1.00 98.19 124 LYS A CA 1
ATOM 1012 C C . LYS A 1 124 ? -5.744 -17.041 6.320 1.00 98.19 124 LYS A C 1
ATOM 1014 O O . LYS A 1 124 ? -6.032 -17.796 7.245 1.00 98.19 124 LYS A O 1
ATOM 1019 N N . VAL A 1 125 ? -6.177 -15.785 6.255 1.00 98.12 125 VAL A N 1
ATOM 1020 C CA . VAL A 1 125 ? -7.139 -15.173 7.184 1.00 98.12 125 VAL A CA 1
ATOM 1021 C C . VAL A 1 125 ? -8.126 -14.313 6.401 1.00 98.12 125 VAL A C 1
ATOM 1023 O O . VAL A 1 125 ? -7.816 -13.865 5.298 1.00 98.12 125 VAL A O 1
ATOM 1026 N N . ASP A 1 126 ? -9.306 -14.070 6.967 1.00 97.12 126 ASP A N 1
ATOM 1027 C CA . ASP A 1 126 ? -10.275 -13.141 6.386 1.00 97.12 126 ASP A CA 1
ATOM 1028 C C . ASP A 1 126 ? -9.912 -11.664 6.652 1.00 97.12 126 ASP A C 1
ATOM 1030 O O . ASP A 1 126 ? -9.010 -11.335 7.433 1.00 97.12 126 ASP A O 1
ATOM 1034 N N . LEU A 1 127 ? -10.620 -10.765 5.958 1.00 94.50 127 LEU A N 1
ATOM 1035 C CA . LEU A 1 127 ? -10.410 -9.317 6.039 1.00 94.50 127 LEU A CA 1
ATOM 1036 C C . LEU A 1 127 ? -10.614 -8.781 7.461 1.00 94.50 127 LEU A C 1
ATOM 1038 O O . LEU A 1 127 ? -9.859 -7.917 7.906 1.00 94.50 127 LEU A O 1
ATOM 1042 N N . ASP A 1 128 ? -11.631 -9.278 8.163 1.00 95.38 128 ASP A N 1
ATOM 1043 C CA . ASP A 1 128 ? -12.009 -8.778 9.482 1.00 95.38 128 ASP A CA 1
ATOM 1044 C C . ASP A 1 128 ? -10.932 -9.133 10.513 1.00 95.38 128 ASP A C 1
ATOM 1046 O O . ASP A 1 128 ? -10.486 -8.270 11.269 1.00 95.38 128 ASP A O 1
ATOM 1050 N N . LYS A 1 129 ? -10.412 -10.365 10.476 1.00 97.88 129 LYS A N 1
ATOM 1051 C CA . LYS A 1 129 ? -9.320 -10.816 11.340 1.00 97.88 129 LYS A CA 1
ATOM 1052 C C . LYS A 1 129 ? -8.021 -10.065 11.067 1.00 97.88 129 LYS A C 1
ATOM 1054 O O . LYS A 1 129 ? -7.339 -9.669 12.016 1.00 97.88 129 LYS A O 1
ATOM 1059 N N . ALA A 1 130 ? -7.671 -9.874 9.795 1.00 98.12 130 ALA A N 1
ATOM 1060 C CA . ALA A 1 130 ? -6.491 -9.103 9.415 1.00 98.12 130 ALA A CA 1
ATOM 1061 C C . ALA A 1 130 ? -6.592 -7.659 9.911 1.00 98.12 130 ALA A C 1
ATOM 1063 O O . ALA A 1 130 ? -5.678 -7.168 10.574 1.00 98.12 130 ALA A O 1
ATOM 1064 N N . MET A 1 131 ? -7.727 -7.002 9.658 1.00 97.56 131 MET A N 1
ATOM 1065 C CA . MET A 1 131 ? -7.936 -5.619 10.068 1.00 97.56 131 MET A CA 1
ATOM 1066 C C . MET A 1 131 ? -7.938 -5.468 11.590 1.00 97.56 131 MET A C 1
ATOM 1068 O O . MET A 1 131 ? -7.264 -4.579 12.107 1.00 97.56 131 MET A O 1
ATOM 1072 N N . ALA A 1 132 ? -8.602 -6.370 12.317 1.00 98.19 132 ALA A N 1
ATOM 1073 C CA . ALA A 1 132 ? -8.616 -6.354 13.775 1.00 98.19 132 ALA A CA 1
ATOM 1074 C C . ALA A 1 132 ? -7.194 -6.419 14.353 1.00 98.19 132 ALA A C 1
ATOM 1076 O O . ALA A 1 132 ? -6.850 -5.638 15.240 1.00 98.19 132 ALA A O 1
ATOM 1077 N N . ASN A 1 133 ? -6.344 -7.302 13.815 1.00 98.38 133 ASN A N 1
ATOM 1078 C CA . ASN A 1 133 ? -4.955 -7.438 14.250 1.00 98.38 133 ASN A CA 1
ATOM 1079 C C . ASN A 1 133 ? -4.102 -6.207 13.906 1.00 98.38 133 ASN A C 1
ATOM 1081 O O . ASN A 1 133 ? -3.286 -5.793 14.731 1.00 98.38 133 ASN A O 1
ATOM 1085 N N . ILE A 1 134 ? -4.295 -5.611 12.722 1.00 98.19 134 ILE A N 1
ATOM 1086 C CA . ILE A 1 134 ? -3.608 -4.370 12.333 1.00 98.19 134 ILE A CA 1
ATOM 1087 C C . ILE A 1 134 ? -3.984 -3.254 13.302 1.00 98.19 134 ILE A C 1
ATOM 1089 O O . ILE A 1 134 ? -3.095 -2.678 13.914 1.00 98.19 134 ILE A O 1
ATOM 1093 N N . ILE A 1 135 ? -5.280 -2.984 13.497 1.00 98.06 135 ILE A N 1
ATOM 1094 C CA . ILE A 1 135 ? -5.750 -1.932 14.411 1.00 98.06 135 ILE A CA 1
ATOM 1095 C C . ILE A 1 135 ? -5.281 -2.190 15.845 1.00 98.06 135 ILE A C 1
ATOM 1097 O O . ILE A 1 135 ? -4.891 -1.255 16.542 1.00 98.06 135 ILE A O 1
ATOM 1101 N N . ASN A 1 136 ? -5.236 -3.447 16.286 1.00 97.56 136 ASN A N 1
ATOM 1102 C CA . ASN A 1 136 ? -4.729 -3.788 17.612 1.00 97.56 136 ASN A CA 1
ATOM 1103 C C . ASN A 1 136 ? -3.231 -3.461 17.770 1.00 97.56 136 ASN A C 1
ATOM 1105 O O . ASN A 1 136 ? -2.811 -3.053 18.851 1.00 97.56 136 ASN A O 1
ATOM 1109 N N . ALA A 1 137 ? -2.445 -3.599 16.702 1.00 96.69 137 ALA A N 1
ATOM 1110 C CA . ALA A 1 137 ? -1.003 -3.356 16.695 1.00 96.69 137 ALA A CA 1
ATOM 1111 C C . ALA A 1 137 ? -0.593 -1.880 16.513 1.00 96.69 137 ALA A C 1
ATOM 1113 O O . ALA A 1 137 ? 0.599 -1.584 16.620 1.00 96.69 137 ALA A O 1
ATOM 1114 N N . LEU A 1 138 ? -1.547 -0.987 16.225 1.00 93.94 138 LEU A N 1
ATOM 1115 C CA . LEU A 1 138 ? -1.356 0.467 16.115 1.00 93.94 138 LEU A CA 1
ATOM 1116 C C . LEU A 1 138 ? -1.702 1.188 17.419 1.00 93.94 138 LEU A C 1
ATOM 1118 O O . LEU A 1 138 ? -0.998 2.168 17.734 1.00 93.94 138 LEU A O 1
#